Protein AF-N9QLG0-F1 (afdb_monomer_lite)

pLDDT: mean 73.67, std 13.07, range [39.91, 90.5]

Sequence (74 aa):
MKKPNQDDEPFFITEEIAAEMIAGGYEFELPPIPCTIRLRDVLERMTDAELALQPGEIADQERERCRRKPCSTS

Structure (mmCIF, N/CA/C/O backbone):
data_AF-N9QLG0-F1
#
_entry.id   AF-N9QLG0-F1
#
loop_
_atom_site.group_PDB
_atom_site.id
_atom_site.type_symbol
_atom_site.label_atom_id
_atom_site.label_alt_id
_atom_site.label_comp_id
_atom_site.label_asym_id
_atom_site.label_entity_id
_atom_site.label_seq_id
_atom_site.pdbx_PDB_ins_code
_atom_site.Cartn_x
_atom_site.Cartn_y
_atom_site.Cartn_z
_atom_site.occupancy
_atom_site.B_iso_or_equiv
_atom_site.auth_seq_id
_atom_site.auth_comp_id
_atom_site.auth_asym_id
_atom_site.auth_atom_id
_atom_site.pdbx_PDB_model_num
ATOM 1 N N . MET A 1 1 ? 18.147 20.253 24.044 1.00 39.91 1 MET A N 1
ATOM 2 C CA . MET A 1 1 ? 17.501 19.862 22.772 1.00 39.91 1 MET A CA 1
ATOM 3 C C . MET A 1 1 ? 17.208 18.370 22.850 1.00 39.91 1 MET A C 1
ATOM 5 O O . MET A 1 1 ? 18.152 17.603 22.982 1.00 39.91 1 MET A O 1
ATOM 9 N N . LYS A 1 2 ? 15.932 17.962 22.906 1.00 44.09 2 LYS A N 1
ATOM 10 C CA . LYS A 1 2 ? 15.546 16.539 22.869 1.00 44.09 2 LYS A CA 1
ATOM 11 C C . LYS A 1 2 ? 15.722 16.036 21.431 1.00 44.09 2 LYS A C 1
ATOM 13 O O . LYS A 1 2 ? 15.314 16.730 20.504 1.00 44.09 2 LYS A O 1
ATOM 18 N N . LYS A 1 3 ? 16.376 14.884 21.259 1.00 56.88 3 LYS A N 1
ATOM 19 C CA . LYS A 1 3 ? 16.524 14.215 19.958 1.00 56.88 3 LYS A CA 1
ATOM 20 C C . LYS A 1 3 ? 15.141 13.737 19.484 1.00 56.88 3 LYS A C 1
ATOM 22 O O . LYS A 1 3 ? 14.402 13.229 20.326 1.00 56.88 3 LYS A O 1
ATOM 27 N N . PRO A 1 4 ? 14.783 13.885 18.200 1.00 55.72 4 PRO A N 1
ATOM 28 C CA . PRO A 1 4 ? 13.565 13.292 17.675 1.00 55.72 4 PRO A CA 1
ATOM 29 C C . PRO A 1 4 ? 13.805 11.805 17.368 1.00 55.72 4 PRO A C 1
ATOM 31 O O . PRO A 1 4 ? 14.731 11.475 16.634 1.00 55.72 4 PRO A O 1
ATOM 34 N N . ASN A 1 5 ? 12.959 10.944 17.937 1.00 56.41 5 ASN A N 1
ATOM 35 C CA . ASN A 1 5 ? 12.577 9.630 17.404 1.00 56.41 5 ASN A CA 1
ATOM 36 C C . ASN A 1 5 ? 13.740 8.666 17.103 1.00 56.41 5 ASN A C 1
ATOM 38 O O . ASN A 1 5 ? 14.050 8.376 15.949 1.00 56.41 5 ASN A O 1
ATOM 42 N N . GLN A 1 6 ? 14.383 8.167 18.155 1.00 53.56 6 GLN A N 1
ATOM 43 C CA . GLN A 1 6 ? 15.229 6.971 18.083 1.00 53.56 6 GLN A CA 1
ATOM 44 C C . GLN A 1 6 ? 14.558 5.896 18.939 1.00 53.56 6 GLN A C 1
ATOM 46 O O . GLN A 1 6 ? 15.096 5.494 19.964 1.00 53.56 6 GLN A O 1
ATOM 51 N N . ASP A 1 7 ? 13.340 5.528 18.551 1.00 53.38 7 ASP A N 1
ATOM 52 C CA . ASP A 1 7 ? 12.669 4.343 19.065 1.00 53.38 7 ASP A CA 1
ATOM 53 C C . ASP A 1 7 ? 12.817 3.293 17.959 1.00 53.38 7 ASP A C 1
ATOM 55 O O . ASP A 1 7 ? 12.178 3.382 16.913 1.00 53.38 7 ASP A O 1
ATOM 59 N N . ASP A 1 8 ? 13.742 2.350 18.157 1.00 56.06 8 ASP A N 1
ATOM 60 C CA . ASP A 1 8 ? 14.043 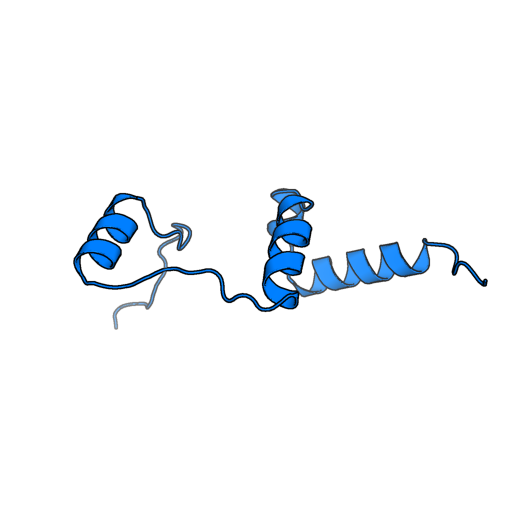1.219 17.260 1.00 56.06 8 ASP A CA 1
ATOM 61 C C . ASP A 1 8 ? 12.913 0.164 17.237 1.00 56.06 8 ASP A C 1
ATOM 63 O O . ASP A 1 8 ? 13.116 -0.994 16.867 1.00 56.06 8 ASP A O 1
ATOM 67 N N . GLU A 1 9 ? 11.713 0.548 17.665 1.00 52.56 9 GLU A N 1
ATOM 68 C CA . GLU A 1 9 ? 10.538 -0.303 17.720 1.00 52.56 9 GLU A CA 1
ATOM 69 C C . GLU A 1 9 ? 9.741 -0.072 16.432 1.00 52.56 9 GLU A C 1
ATOM 71 O O . GLU A 1 9 ? 9.379 1.068 16.120 1.00 52.56 9 GLU A O 1
ATOM 76 N N . PRO A 1 10 ? 9.530 -1.107 15.606 1.00 57.56 10 PRO A N 1
ATOM 77 C CA . PRO A 1 10 ? 8.881 -0.914 14.325 1.00 57.56 10 PRO A CA 1
ATOM 78 C C . PRO A 1 10 ? 7.479 -0.329 14.542 1.00 57.56 10 PRO A C 1
ATOM 80 O O . PRO A 1 10 ? 6.735 -0.801 15.397 1.00 57.56 10 PRO A O 1
ATOM 83 N N . PHE A 1 11 ? 7.133 0.698 13.755 1.00 56.62 11 PHE A N 1
ATOM 84 C CA . PHE A 1 11 ? 5.872 1.459 13.790 1.00 56.62 11 PHE A CA 1
ATOM 85 C C . PHE A 1 11 ? 4.638 0.630 13.377 1.00 56.62 11 PHE A C 1
ATOM 87 O O . PHE A 1 11 ? 3.814 1.072 12.574 1.00 56.62 11 PHE A O 1
ATOM 94 N N . PHE A 1 12 ? 4.507 -0.595 13.871 1.00 61.78 12 PHE A N 1
ATOM 95 C CA . PHE A 1 12 ? 3.292 -1.369 13.713 1.00 61.78 12 PHE A CA 1
ATOM 96 C C . PHE A 1 12 ? 2.306 -0.933 14.785 1.00 61.78 12 PHE A C 1
ATOM 98 O O . PHE A 1 12 ? 2.624 -0.872 15.971 1.00 61.78 12 PHE A O 1
ATOM 105 N N . ILE A 1 13 ? 1.092 -0.619 14.345 1.00 74.06 13 ILE A N 1
ATOM 106 C CA . ILE A 1 13 ? -0.035 -0.410 15.242 1.00 74.06 13 ILE A CA 1
ATOM 107 C C . ILE A 1 13 ? -0.228 -1.728 16.004 1.00 74.06 13 ILE A C 1
ATOM 109 O O . ILE A 1 13 ? -0.592 -2.742 15.407 1.00 74.06 13 ILE A O 1
ATOM 113 N N . THR A 1 14 ? 0.075 -1.730 17.302 1.00 80.44 14 THR A N 1
ATOM 114 C CA . THR A 1 14 ? -0.179 -2.880 18.177 1.00 80.44 14 THR A CA 1
ATOM 115 C C . THR A 1 14 ? -1.685 -3.089 18.332 1.00 80.44 14 THR A C 1
ATOM 117 O O . THR A 1 14 ? -2.469 -2.177 18.076 1.00 80.44 14 THR A O 1
ATOM 120 N N . GLU A 1 15 ? -2.120 -4.274 18.769 1.00 78.81 15 GLU A N 1
ATOM 121 C CA . GLU A 1 15 ? -3.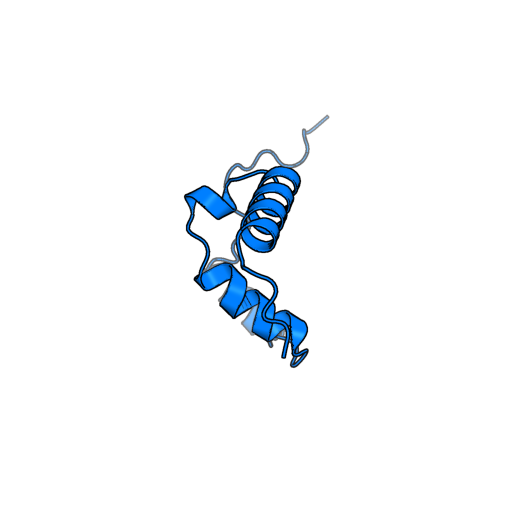553 -4.554 18.968 1.00 78.81 15 GLU A CA 1
ATOM 122 C C . GLU A 1 15 ? -4.221 -3.562 19.933 1.00 78.81 15 GLU A C 1
ATOM 124 O O . GLU A 1 15 ? -5.361 -3.158 19.715 1.00 78.81 15 GLU A O 1
ATOM 129 N N . GLU A 1 16 ? -3.493 -3.121 20.962 1.00 82.12 16 GLU A N 1
ATOM 130 C CA . GLU A 1 16 ? -3.951 -2.110 21.917 1.00 82.12 16 GLU A CA 1
ATOM 131 C C . GLU A 1 16 ? -4.177 -0.751 21.242 1.00 82.12 16 GLU A C 1
ATOM 133 O O . GLU A 1 16 ? -5.256 -0.170 21.369 1.00 82.12 16 GLU A O 1
ATOM 138 N N . ILE A 1 17 ? -3.203 -0.281 20.455 1.00 82.94 17 ILE A N 1
ATOM 139 C CA . ILE A 1 17 ? -3.309 0.988 19.724 1.00 82.94 17 ILE A CA 1
ATOM 140 C C . ILE A 1 17 ? -4.403 0.885 18.653 1.00 82.94 17 ILE A C 1
ATOM 142 O O . ILE A 1 17 ? -5.186 1.815 18.478 1.00 82.94 17 ILE A O 1
ATOM 146 N N . ALA A 1 18 ? -4.515 -0.255 17.967 1.00 82.19 18 ALA A N 1
ATOM 147 C CA . ALA A 1 18 ? -5.576 -0.497 16.994 1.00 82.19 18 ALA A CA 1
ATOM 148 C C . ALA A 1 18 ? -6.958 -0.405 17.655 1.00 82.19 18 ALA A C 1
ATOM 150 O O . ALA A 1 18 ? -7.846 0.258 17.122 1.00 82.19 18 ALA A O 1
ATOM 151 N N . ALA A 1 19 ? -7.135 -1.025 18.826 1.00 85.69 19 ALA A N 1
ATOM 152 C CA . ALA A 1 19 ? -8.385 -0.985 19.576 1.00 85.69 19 ALA A CA 1
ATOM 153 C C . ALA A 1 19 ? -8.733 0.435 20.051 1.00 85.69 19 ALA A C 1
ATOM 155 O O . ALA A 1 19 ? -9.890 0.840 19.941 1.00 85.69 19 ALA A O 1
ATOM 156 N N . GLU A 1 20 ? -7.749 1.208 20.521 1.00 86.44 20 GLU A N 1
ATOM 157 C CA . GLU A 1 20 ? -7.941 2.615 20.894 1.00 86.44 20 GLU A CA 1
ATOM 158 C C . GLU A 1 20 ? -8.366 3.463 19.687 1.00 86.44 20 GLU A C 1
ATOM 160 O O . GLU A 1 20 ? -9.323 4.235 19.769 1.00 86.44 20 GLU A O 1
ATOM 165 N N . MET A 1 21 ? -7.714 3.279 18.538 1.00 86.81 21 MET A N 1
ATOM 166 C CA . MET A 1 21 ? -8.052 3.997 17.310 1.00 86.81 21 MET A CA 1
ATOM 167 C C . MET A 1 21 ? -9.456 3.642 16.805 1.00 86.81 21 MET A C 1
ATOM 169 O O . MET A 1 21 ? -10.224 4.543 16.461 1.00 86.81 21 MET A O 1
ATOM 173 N N . ILE A 1 22 ? -9.828 2.358 16.832 1.00 86.38 22 ILE A N 1
ATOM 174 C CA . ILE A 1 22 ? -11.177 1.895 16.473 1.00 86.38 22 ILE A CA 1
ATOM 175 C C . ILE A 1 22 ? -12.221 2.477 17.437 1.00 86.38 22 ILE A C 1
ATOM 177 O O . ILE A 1 22 ? -13.256 2.973 16.994 1.00 86.38 22 ILE A O 1
ATOM 181 N N . ALA A 1 23 ? -11.950 2.486 18.747 1.00 90.50 23 ALA A N 1
ATOM 182 C CA . ALA A 1 23 ? -12.831 3.103 19.742 1.00 90.50 23 ALA A CA 1
ATOM 183 C C . ALA A 1 23 ? -12.966 4.625 19.544 1.00 90.50 23 AL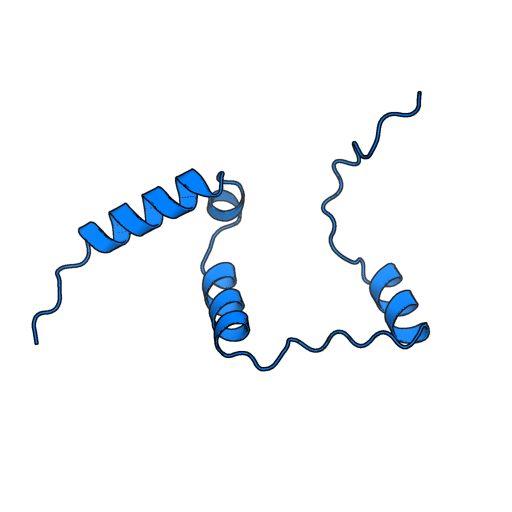A A C 1
ATOM 185 O O . ALA A 1 23 ? -14.026 5.194 19.807 1.00 90.50 23 ALA A O 1
ATOM 186 N N . GLY A 1 24 ? -11.916 5.273 19.035 1.00 89.44 24 GLY A N 1
ATOM 187 C CA . GLY A 1 24 ? -11.912 6.673 18.612 1.00 89.44 24 GLY A CA 1
ATOM 188 C C . GLY A 1 24 ? -12.642 6.949 17.292 1.00 89.44 24 GLY A C 1
ATOM 189 O O . GLY A 1 24 ? -12.715 8.107 16.882 1.00 89.44 24 GLY A O 1
ATOM 190 N N . GLY A 1 25 ? -13.187 5.923 16.629 1.00 86.25 25 GLY A N 1
ATOM 191 C CA . GLY A 1 25 ? -13.919 6.049 15.367 1.00 86.25 25 GLY A CA 1
ATOM 192 C C . GLY A 1 25 ? -13.033 6.093 14.120 1.00 86.25 25 GLY A C 1
ATOM 193 O O . GLY A 1 25 ? -13.508 6.495 13.059 1.00 86.25 25 GLY A O 1
ATOM 194 N N . TYR A 1 26 ? -11.757 5.707 14.223 1.00 82.19 26 TYR A N 1
ATOM 195 C CA . TYR A 1 26 ? -10.905 5.511 13.051 1.00 82.19 26 TYR A CA 1
ATOM 196 C C . TYR A 1 26 ? -11.171 4.142 12.422 1.00 82.19 26 TYR A C 1
ATOM 198 O O . TYR A 1 26 ? -11.025 3.104 13.067 1.00 82.19 26 TYR A O 1
ATOM 206 N N . GLU A 1 27 ? -11.503 4.142 11.134 1.00 77.81 27 GLU A N 1
ATOM 207 C CA . GLU A 1 27 ? -11.667 2.932 10.330 1.00 77.81 27 GLU A CA 1
ATOM 208 C C . GLU A 1 27 ? -10.437 2.722 9.443 1.00 77.81 27 GLU A C 1
ATOM 210 O O . GLU A 1 27 ? -10.026 3.605 8.687 1.00 77.81 27 GLU A O 1
ATOM 215 N N . PHE A 1 28 ? -9.847 1.531 9.529 1.00 72.38 28 PHE A N 1
ATOM 216 C CA . PHE A 1 28 ? -8.736 1.114 8.679 1.00 72.38 28 PHE A CA 1
ATOM 217 C C . PHE A 1 28 ? -9.242 0.186 7.581 1.00 72.38 28 PHE A C 1
ATOM 219 O O . PHE A 1 28 ? -9.001 -1.021 7.597 1.00 72.38 28 PHE A O 1
ATOM 226 N N . GLU A 1 29 ? -9.953 0.752 6.610 1.00 70.25 29 GLU A N 1
ATOM 227 C CA . GLU A 1 29 ? -10.253 0.028 5.382 1.00 70.25 29 GLU A CA 1
ATOM 228 C C . GLU A 1 29 ? -9.089 0.170 4.403 1.00 70.25 29 GLU A C 1
ATOM 230 O O . GLU A 1 29 ? -8.631 1.274 4.095 1.00 70.25 29 GLU A O 1
ATOM 235 N N . LEU A 1 30 ? -8.601 -0.959 3.886 1.00 63.88 30 LEU A N 1
ATOM 236 C CA . LEU A 1 30 ? -7.687 -0.924 2.753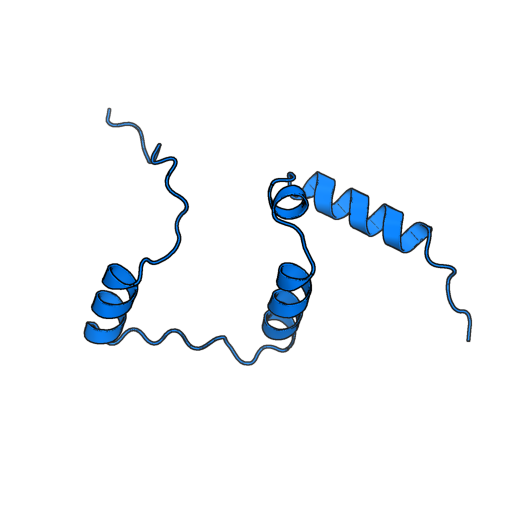 1.00 63.88 30 LEU A CA 1
ATOM 237 C C . LEU A 1 30 ? -8.433 -0.272 1.586 1.00 63.88 30 LEU A C 1
ATOM 239 O O . LEU A 1 30 ? -9.466 -0.802 1.168 1.00 63.88 30 LEU A O 1
ATOM 243 N N . PRO A 1 31 ? -7.935 0.849 1.033 1.00 64.06 31 PRO A N 1
ATOM 244 C CA . PRO A 1 31 ? -8.624 1.490 -0.068 1.00 64.06 31 PRO A CA 1
ATOM 245 C C . PRO A 1 31 ? -8.740 0.476 -1.215 1.00 64.06 31 PRO A C 1
ATOM 247 O O . PRO A 1 31 ? -7.757 -0.225 -1.494 1.00 64.06 31 PRO A O 1
ATOM 250 N N . PRO A 1 32 ? -9.895 0.393 -1.903 1.00 62.22 32 PRO A N 1
ATOM 251 C CA . PRO A 1 32 ? -10.149 -0.564 -2.982 1.00 62.22 32 PRO A CA 1
ATOM 252 C C . PRO A 1 32 ? -9.431 -0.144 -4.273 1.00 62.22 32 PRO A C 1
ATOM 254 O O . PRO A 1 32 ? -9.971 -0.202 -5.375 1.00 62.22 32 PRO A O 1
ATOM 257 N N . ILE A 1 33 ? -8.200 0.341 -4.140 1.00 66.00 33 ILE A N 1
ATOM 258 C CA . ILE A 1 33 ? -7.334 0.703 -5.243 1.00 66.00 33 ILE A CA 1
ATOM 259 C C . ILE A 1 33 ? -6.649 -0.601 -5.665 1.00 66.00 33 ILE A C 1
ATOM 261 O O . ILE A 1 33 ? -5.923 -1.202 -4.876 1.00 66.00 33 ILE A O 1
ATOM 265 N N . PRO A 1 34 ? -6.805 -1.061 -6.916 1.00 56.19 34 PRO A N 1
ATOM 266 C CA . PRO A 1 34 ? -6.170 -2.298 -7.375 1.00 56.19 34 PRO A CA 1
ATOM 267 C C . PRO A 1 34 ? -4.653 -2.327 -7.131 1.00 56.19 34 PRO A C 1
ATOM 269 O O . PRO A 1 34 ? -4.061 -3.383 -6.934 1.00 56.19 34 PRO A O 1
ATOM 272 N N . CYS A 1 35 ? -4.017 -1.154 -7.110 1.00 57.62 35 CYS A N 1
ATOM 273 C CA . CYS A 1 35 ? -2.599 -0.979 -6.820 1.00 57.62 35 CYS A CA 1
ATOM 274 C C . CYS A 1 35 ? -2.220 -1.328 -5.367 1.00 57.62 35 CYS A C 1
ATOM 276 O O . CYS A 1 35 ? -1.150 -1.894 -5.170 1.00 57.62 35 CYS A O 1
ATOM 278 N N . THR A 1 36 ? -3.064 -1.036 -4.366 1.00 57.91 36 THR A N 1
ATOM 279 C CA . THR A 1 36 ? -2.804 -1.386 -2.952 1.00 57.91 36 THR A CA 1
ATOM 280 C C . THR A 1 36 ? -3.075 -2.863 -2.682 1.00 57.91 36 THR A C 1
ATOM 282 O O . THR A 1 36 ? -2.332 -3.493 -1.934 1.00 57.91 36 THR A O 1
ATOM 285 N N . ILE A 1 37 ? -4.061 -3.450 -3.366 1.00 60.91 37 ILE A N 1
ATOM 286 C CA . ILE A 1 37 ? -4.319 -4.899 -3.335 1.00 60.91 37 ILE A CA 1
ATOM 287 C C . ILE A 1 37 ? -3.117 -5.657 -3.915 1.00 60.91 37 ILE A C 1
ATOM 289 O O . ILE A 1 37 ? -2.569 -6.546 -3.271 1.00 60.91 37 ILE A O 1
ATOM 293 N N . ARG A 1 38 ? -2.626 -5.232 -5.087 1.00 65.62 38 ARG A N 1
ATOM 294 C CA . ARG A 1 38 ? -1.417 -5.804 -5.698 1.00 65.62 38 ARG A CA 1
ATOM 295 C C . ARG A 1 38 ? -0.167 -5.604 -4.847 1.00 65.62 38 ARG A C 1
ATOM 297 O O . ARG A 1 38 ? 0.728 -6.437 -4.910 1.00 65.62 38 ARG A O 1
ATOM 304 N N . LEU A 1 39 ? -0.081 -4.510 -4.089 1.00 73.81 39 LEU A N 1
ATOM 305 C CA . LEU A 1 39 ? 1.052 -4.259 -3.201 1.00 73.81 39 LEU A CA 1
ATOM 306 C C . LEU A 1 39 ? 1.095 -5.285 -2.067 1.00 73.81 39 LEU A C 1
ATOM 308 O O . LEU A 1 39 ? 2.171 -5.787 -1.773 1.00 73.81 39 LEU A O 1
ATOM 312 N N . ARG A 1 40 ? -0.055 -5.649 -1.485 1.00 74.75 40 ARG A N 1
ATOM 313 C CA . ARG A 1 40 ? -0.125 -6.708 -0.469 1.00 74.75 40 ARG A CA 1
ATOM 314 C C . ARG A 1 40 ? 0.405 -8.036 -1.010 1.00 74.75 40 ARG A C 1
ATOM 316 O O . ARG A 1 40 ? 1.281 -8.616 -0.385 1.00 74.75 40 ARG A O 1
ATOM 323 N N . ASP A 1 41 ? -0.054 -8.456 -2.188 1.00 75.19 41 ASP A N 1
ATOM 324 C CA . ASP A 1 41 ? 0.408 -9.700 -2.822 1.00 75.19 41 ASP A CA 1
ATOM 325 C C . ASP A 1 41 ? 1.907 -9.662 -3.159 1.00 75.19 41 ASP A C 1
ATOM 327 O O . ASP A 1 41 ? 2.581 -10.691 -3.168 1.00 75.19 41 ASP A O 1
ATOM 331 N N . VAL A 1 42 ? 2.437 -8.480 -3.491 1.00 73.44 42 VAL A N 1
ATOM 332 C CA . VAL A 1 42 ? 3.872 -8.280 -3.733 1.00 73.44 42 VAL A CA 1
ATOM 333 C C . VAL A 1 42 ? 4.650 -8.401 -2.427 1.00 73.44 42 VAL A C 1
ATOM 335 O O . VAL A 1 42 ? 5.625 -9.142 -2.394 1.00 73.44 42 VAL A O 1
ATOM 338 N N . LEU A 1 43 ? 4.205 -7.730 -1.363 1.00 78.38 43 LEU A N 1
ATOM 339 C CA . LEU A 1 43 ? 4.863 -7.745 -0.057 1.00 78.38 43 LEU A CA 1
ATOM 340 C C . LEU A 1 43 ? 4.803 -9.126 0.607 1.00 78.38 43 LEU A C 1
ATOM 342 O O . LEU A 1 43 ? 5.797 -9.561 1.168 1.00 78.38 43 LEU A O 1
ATOM 346 N N . GLU A 1 44 ? 3.690 -9.853 0.486 1.00 80.38 44 GLU A N 1
ATOM 347 C CA . GLU A 1 44 ? 3.547 -11.223 1.008 1.00 80.38 44 GLU A CA 1
ATOM 348 C C . GLU A 1 44 ? 4.510 -12.214 0.336 1.00 80.38 44 GLU A C 1
ATOM 350 O O . GLU A 1 44 ? 4.916 -13.211 0.928 1.00 80.38 44 GLU A O 1
ATOM 355 N N . ARG A 1 45 ? 4.902 -11.943 -0.913 1.00 79.94 45 ARG A N 1
ATOM 356 C CA . ARG A 1 45 ? 5.876 -12.761 -1.648 1.00 79.94 45 ARG A CA 1
ATOM 357 C C . ARG A 1 45 ? 7.325 -12.397 -1.338 1.00 79.94 45 ARG A C 1
ATOM 359 O O . ARG A 1 45 ? 8.213 -13.088 -1.837 1.00 79.94 45 ARG A O 1
ATOM 366 N N . MET A 1 46 ? 7.565 -11.325 -0.585 1.00 83.19 46 MET A N 1
ATOM 367 C CA . MET A 1 46 ? 8.902 -10.912 -0.173 1.00 83.19 46 MET A CA 1
ATOM 368 C C . MET A 1 46 ? 9.241 -11.518 1.182 1.00 83.19 46 MET A C 1
ATOM 370 O O . MET A 1 46 ? 8.426 -11.563 2.098 1.00 83.19 46 MET A O 1
ATOM 374 N N . THR A 1 47 ? 10.472 -11.986 1.305 1.00 85.00 47 THR A N 1
ATOM 375 C CA . THR A 1 47 ? 11.020 -12.446 2.580 1.00 85.00 47 THR A CA 1
ATOM 376 C C . THR A 1 47 ? 11.428 -11.259 3.454 1.00 85.00 47 THR A C 1
ATOM 378 O O . THR A 1 47 ? 11.792 -10.204 2.938 1.00 85.00 47 THR A O 1
ATOM 381 N N . ASP A 1 48 ? 11.464 -11.439 4.776 1.00 84.25 48 ASP A N 1
ATOM 382 C CA . ASP A 1 48 ? 11.918 -10.395 5.713 1.00 84.25 48 ASP A CA 1
ATOM 383 C C . ASP A 1 48 ? 13.319 -9.863 5.369 1.00 84.25 48 ASP A C 1
ATOM 385 O O . ASP A 1 48 ? 13.599 -8.674 5.501 1.00 84.25 48 ASP A O 1
ATOM 389 N N . ALA A 1 49 ? 14.196 -10.736 4.863 1.00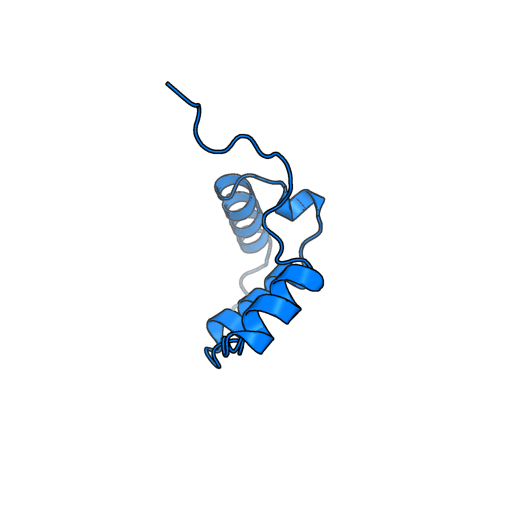 84.94 49 ALA A N 1
ATOM 390 C CA . ALA A 1 49 ? 15.528 -10.356 4.405 1.00 84.94 49 ALA A CA 1
ATOM 391 C C . ALA A 1 49 ? 15.490 -9.461 3.154 1.00 84.94 49 ALA A C 1
ATOM 393 O O . ALA A 1 49 ? 16.301 -8.546 3.039 1.00 84.94 49 ALA A O 1
ATOM 394 N N . GLU A 1 50 ? 14.559 -9.702 2.225 1.00 83.69 50 GLU A N 1
ATOM 395 C CA . GLU A 1 50 ? 14.349 -8.836 1.059 1.00 83.69 50 GLU A CA 1
ATOM 396 C C . GLU A 1 50 ? 13.708 -7.501 1.460 1.00 83.69 50 GLU A C 1
ATOM 398 O O . GLU A 1 50 ? 14.037 -6.472 0.875 1.00 83.69 50 GLU A O 1
ATOM 403 N N . LEU A 1 51 ? 12.833 -7.493 2.470 1.00 82.19 51 LEU A N 1
ATOM 404 C CA . LEU A 1 51 ? 12.229 -6.270 3.007 1.00 82.19 51 LEU A CA 1
ATOM 405 C C . LEU A 1 51 ? 13.229 -5.402 3.786 1.00 82.19 51 LEU A C 1
ATOM 407 O O . LEU A 1 51 ? 13.070 -4.185 3.830 1.00 82.19 51 LEU A O 1
ATOM 411 N N . ALA A 1 52 ? 14.264 -6.007 4.373 1.00 86.81 52 ALA A N 1
ATOM 412 C CA . ALA A 1 52 ? 15.331 -5.294 5.075 1.00 86.81 52 ALA A CA 1
ATOM 413 C C . ALA A 1 52 ? 16.310 -4.559 4.135 1.00 86.81 52 ALA A C 1
ATOM 415 O O . ALA A 1 52 ? 17.127 -3.760 4.601 1.00 86.81 52 ALA A O 1
ATOM 416 N N . LEU A 1 53 ? 16.255 -4.826 2.826 1.00 85.62 53 LEU A N 1
ATOM 417 C CA . LEU A 1 53 ? 17.092 -4.157 1.833 1.00 85.62 53 LEU A CA 1
ATOM 418 C C . LEU A 1 53 ? 16.676 -2.697 1.650 1.00 85.62 53 LEU A C 1
ATOM 420 O O . LEU A 1 53 ? 15.508 -2.326 1.778 1.00 85.62 53 LEU A O 1
ATOM 424 N N . GLN A 1 54 ? 17.636 -1.853 1.277 1.00 85.81 54 GLN A N 1
ATOM 425 C CA . GLN A 1 54 ? 17.317 -0.485 0.900 1.00 85.81 54 GLN A CA 1
ATOM 426 C C . GLN A 1 54 ? 16.422 -0.482 -0.353 1.00 85.81 54 GLN A C 1
ATOM 428 O O . GLN A 1 54 ? 16.609 -1.306 -1.253 1.00 85.81 54 GLN A O 1
ATOM 433 N N . PRO A 1 55 ? 15.498 0.486 -0.496 1.00 81.75 55 PRO A N 1
ATOM 434 C CA . PRO A 1 55 ? 14.587 0.543 -1.642 1.00 81.75 55 PRO A CA 1
ATOM 435 C C . PRO A 1 55 ? 15.287 0.508 -3.011 1.00 81.75 55 PRO A C 1
ATOM 437 O O . PRO A 1 55 ? 14.753 -0.047 -3.971 1.00 81.75 55 PRO A O 1
ATOM 440 N N . GLY A 1 56 ? 16.493 1.081 -3.107 1.00 85.94 56 GLY A N 1
ATOM 441 C CA . GLY A 1 56 ? 17.313 1.027 -4.320 1.00 85.94 56 GLY A CA 1
ATOM 442 C C . GLY A 1 56 ? 17.795 -0.385 -4.661 1.00 85.94 56 GLY A C 1
ATOM 443 O O . GLY A 1 56 ? 17.747 -0.784 -5.820 1.00 85.94 56 GLY A O 1
ATOM 444 N N . GLU A 1 57 ? 18.175 -1.169 -3.654 1.00 87.12 57 GLU A N 1
ATOM 445 C CA . GLU A 1 57 ? 18.637 -2.550 -3.823 1.00 87.12 57 GLU A CA 1
ATOM 446 C C . GLU A 1 57 ? 17.481 -3.467 -4.239 1.00 87.12 57 GLU A C 1
ATOM 448 O O . GLU A 1 57 ? 17.643 -4.296 -5.135 1.00 87.12 57 GLU A O 1
ATOM 453 N N . ILE A 1 58 ? 16.289 -3.263 -3.662 1.00 84.56 58 ILE A N 1
ATOM 454 C CA . ILE A 1 58 ? 15.057 -3.955 -4.075 1.00 84.56 58 ILE A CA 1
ATOM 455 C C . ILE A 1 58 ? 14.749 -3.642 -5.548 1.00 84.56 58 ILE A C 1
ATOM 457 O O . ILE A 1 58 ? 14.467 -4.544 -6.341 1.00 84.56 58 ILE A O 1
ATOM 461 N N . ALA A 1 59 ? 14.847 -2.367 -5.943 1.00 85.00 59 ALA A N 1
ATOM 462 C CA . ALA A 1 59 ? 14.610 -1.948 -7.321 1.00 85.00 59 ALA A CA 1
ATOM 463 C C . ALA A 1 59 ? 15.624 -2.559 -8.305 1.00 85.00 59 ALA A C 1
ATOM 465 O O . ALA A 1 59 ? 15.244 -2.961 -9.408 1.00 85.00 59 ALA A O 1
ATOM 466 N N . ASP A 1 60 ? 16.895 -2.661 -7.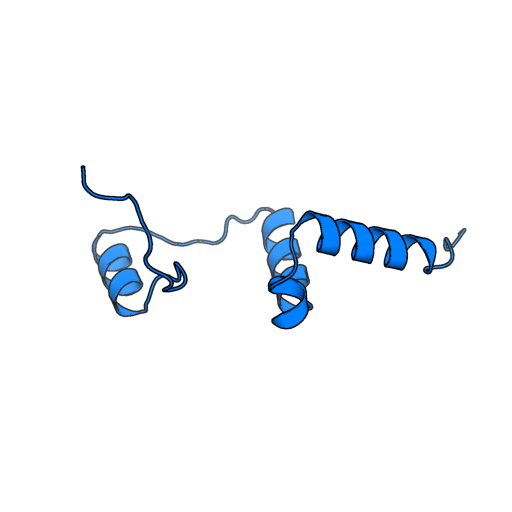922 1.00 89.69 60 ASP A N 1
ATOM 467 C CA . ASP A 1 60 ? 17.934 -3.266 -8.756 1.00 89.69 60 ASP A CA 1
ATOM 468 C C . ASP A 1 60 ? 17.770 -4.787 -8.876 1.00 89.69 60 ASP A C 1
ATOM 470 O O . ASP A 1 60 ? 17.915 -5.332 -9.975 1.00 89.69 60 ASP A O 1
ATOM 474 N N . GLN A 1 61 ? 17.367 -5.474 -7.802 1.00 84.81 61 GLN A N 1
ATOM 475 C CA . GLN A 1 61 ? 17.019 -6.896 -7.857 1.00 84.81 61 GLN A CA 1
ATOM 476 C C . GLN A 1 61 ? 15.826 -7.164 -8.779 1.00 84.81 61 GLN A C 1
ATOM 478 O O . GLN A 1 61 ? 15.879 -8.089 -9.593 1.00 84.81 61 GLN A O 1
ATOM 483 N N . GLU A 1 62 ? 14.766 -6.355 -8.709 1.00 83.75 62 GLU A N 1
ATOM 484 C CA . GLU A 1 62 ? 13.614 -6.501 -9.605 1.00 83.75 62 GLU A CA 1
ATOM 485 C C . GLU A 1 62 ? 13.976 -6.201 -11.068 1.00 83.75 62 GLU A C 1
ATOM 487 O O . GLU A 1 62 ? 13.560 -6.930 -11.974 1.00 83.75 62 GLU A O 1
ATOM 492 N N . ARG A 1 63 ? 14.823 -5.195 -11.328 1.00 88.62 63 ARG A N 1
ATOM 493 C CA . ARG A 1 63 ? 15.363 -4.933 -12.676 1.00 88.62 63 ARG A CA 1
ATOM 494 C C . ARG A 1 63 ? 16.153 -6.124 -13.211 1.00 88.62 63 ARG A C 1
ATOM 496 O O . ARG A 1 63 ? 15.970 -6.505 -14.367 1.00 88.62 63 ARG A O 1
ATOM 503 N N . GLU A 1 64 ? 16.998 -6.729 -12.384 1.00 87.38 64 GLU A N 1
ATOM 504 C CA . GLU A 1 64 ? 17.774 -7.918 -12.737 1.00 87.38 64 GLU A CA 1
ATOM 505 C C . GLU A 1 64 ? 16.859 -9.129 -13.003 1.00 87.38 64 GLU A C 1
ATOM 507 O O . GLU A 1 64 ? 17.014 -9.819 -14.013 1.00 87.38 64 GLU A O 1
ATOM 512 N N . ARG A 1 65 ? 15.833 -9.350 -12.168 1.00 84.31 65 ARG A N 1
ATOM 513 C CA . ARG A 1 65 ? 14.802 -10.381 -12.393 1.00 84.31 65 ARG A CA 1
ATOM 514 C C . ARG A 1 65 ? 14.071 -10.168 -13.717 1.00 84.31 65 ARG A C 1
ATOM 516 O O . ARG A 1 65 ? 13.853 -11.130 -14.450 1.00 84.31 65 ARG A O 1
ATOM 523 N N . CYS A 1 66 ? 13.719 -8.928 -14.048 1.00 81.25 66 CYS A N 1
ATOM 524 C CA . CYS A 1 66 ? 13.056 -8.593 -15.308 1.00 81.25 66 CYS A CA 1
ATOM 525 C C . CYS A 1 66 ? 13.959 -8.821 -16.526 1.00 81.25 66 CYS A C 1
ATOM 527 O O . CYS A 1 66 ? 13.473 -9.296 -17.546 1.00 81.25 66 CYS A O 1
ATOM 529 N N . ARG A 1 67 ? 15.267 -8.552 -16.415 1.00 84.25 67 ARG A N 1
ATOM 530 C CA . ARG A 1 67 ? 16.248 -8.849 -17.476 1.00 84.25 67 ARG A CA 1
ATOM 531 C C . ARG A 1 67 ? 16.417 -10.344 -17.733 1.00 84.25 67 ARG A C 1
ATOM 533 O O . ARG A 1 67 ? 16.666 -10.739 -18.867 1.00 84.25 67 ARG A O 1
ATOM 540 N N . ARG A 1 68 ? 16.306 -11.170 -16.689 1.00 79.75 68 ARG A N 1
ATOM 541 C CA . ARG A 1 68 ? 16.455 -12.634 -16.778 1.00 79.75 68 ARG A CA 1
ATOM 542 C C . ARG A 1 68 ? 15.208 -13.346 -17.290 1.00 79.75 68 ARG A C 1
ATOM 544 O O . ARG A 1 68 ? 15.311 -14.483 -17.743 1.00 79.75 68 ARG A O 1
ATOM 551 N N . LYS A 1 69 ? 14.034 -12.714 -17.216 1.00 75.38 69 LYS A N 1
ATOM 552 C CA . LYS A 1 69 ? 12.819 -13.261 -17.822 1.00 75.38 69 LYS A CA 1
ATOM 553 C C . LYS A 1 69 ? 12.936 -13.091 -19.340 1.00 75.38 69 LYS A C 1
ATOM 555 O O . LYS A 1 69 ? 13.070 -11.954 -19.792 1.00 75.38 69 LYS A O 1
ATOM 560 N N . PRO A 1 70 ? 12.893 -14.173 -20.142 1.00 66.62 70 PRO A N 1
ATOM 561 C CA . PRO A 1 70 ? 12.814 -14.015 -21.584 1.00 66.62 70 PRO A CA 1
ATOM 562 C C . PRO A 1 70 ? 11.571 -13.183 -21.880 1.00 66.62 70 PRO A C 1
ATOM 564 O O . PRO A 1 70 ? 10.490 -13.459 -21.349 1.00 66.62 70 PRO A O 1
ATOM 567 N N . CYS A 1 71 ? 11.735 -12.137 -22.687 1.00 61.16 71 CYS A N 1
ATOM 568 C CA . CYS A 1 71 ? 10.598 -11.416 -23.226 1.00 61.16 71 CYS A CA 1
ATOM 569 C C . CYS A 1 71 ? 9.762 -12.465 -23.964 1.00 61.16 71 CYS A C 1
ATOM 571 O O . CYS A 1 71 ? 10.213 -13.009 -24.970 1.00 61.16 71 CYS A O 1
ATOM 573 N N . SER A 1 72 ? 8.604 -12.836 -23.414 1.00 63.72 72 SER A N 1
ATOM 574 C CA . SER A 1 72 ? 7.643 -13.636 -24.163 1.00 63.72 72 SER A CA 1
ATOM 575 C C . SER A 1 72 ? 7.129 -12.742 -25.276 1.00 63.72 72 SER A C 1
ATOM 577 O O . SER A 1 72 ? 6.190 -11.976 -25.088 1.00 63.72 72 SER A O 1
ATOM 579 N N . THR A 1 73 ? 7.806 -12.793 -26.417 1.00 57.22 73 THR A N 1
ATOM 580 C CA . THR A 1 73 ? 7.277 -12.331 -27.690 1.00 57.22 73 THR A CA 1
ATOM 581 C C . THR A 1 73 ? 6.143 -13.280 -28.052 1.00 57.22 73 THR A C 1
ATOM 583 O O . THR A 1 73 ? 6.396 -14.411 -28.468 1.00 57.22 73 THR A O 1
ATOM 586 N N . SER A 1 74 ? 4.906 -12.859 -27.791 1.00 47.94 74 SER A N 1
ATOM 587 C CA . SER A 1 74 ? 3.749 -13.336 -28.555 1.00 47.94 74 SER A CA 1
ATOM 588 C C . SER A 1 74 ? 3.619 -12.504 -29.821 1.00 47.94 74 SER A C 1
ATOM 590 O O . SER A 1 74 ? 3.918 -11.291 -29.736 1.00 47.94 74 SER A O 1
#

Radius of gyration: 18.48 Å; chains: 1; bounding box: 33×34×51 Å

Secondary structure (DSSP, 8-state):
-PPP----S-----HHHHHHHHHTT---PPP--HHHHHHHHHHHTS-HHHHTS-HHHHHHHHHHHHHHS-----

Foldseek 3Di:
DDDPDPPPDPPDCDPVNVVVCVVVVDDDDQPPDVVSVVVVVVVVPDDPVLVPDDPVVVVVVVVVVVVPDPPPDD